Protein AF-A0A1N7BJS1-F1 (afdb_monomer_lite)

Foldseek 3Di:
DAPDDPVAWDKDKDACCCVPQVAAIEMEWQDDPVLRVVLSVVVSVCSVVPNGDDAQDWADPRDDPETWGKHWADPVCCVVPPVVNCVVVVDDDGTYIYTWAADPVHHTLQRPPGDVSSVRGDQPRNDDPVCSVVSVPDD

Secondary structure (DSSP, 8-state):
-B--BTTB--EEE-SSHHHHHS--EEEEESS-HHHHHHHHHHHHHHHHTT----TT-EESSSSSSS-EEEEEPPGGGHHHH-HHHHHHHSS----EEEEE---TTS--TTSTTS-HHHHHTS--TTS-TTTHHHHT---

Organism: NCBI:txid58117

InterPro domains:
  IPR025358 Protein of unknown function DUF4262 [PF14081] (4-114)

pLDDT: mean 91.36, std 12.35, range [33.81, 98.69]

Radius of gyration: 14.57 Å; chains: 1; bounding box: 37×27×45 Å

Structure (mmCIF, N/CA/C/O backbone):
data_AF-A0A1N7BJS1-F1
#
_entry.id   AF-A0A1N7BJS1-F1
#
loop_
_atom_site.group_PDB
_atom_site.id
_atom_site.type_symbol
_atom_site.label_atom_id
_atom_site.label_alt_id
_atom_site.label_comp_id
_atom_site.label_asym_id
_atom_site.label_entity_id
_atom_site.label_seq_id
_atom_site.pdbx_PDB_ins_code
_atom_site.Cartn_x
_atom_site.Cartn_y
_atom_site.Cartn_z
_atom_site.occupancy
_atom_site.B_iso_or_equiv
_atom_site.auth_seq_id
_atom_site.auth_comp_id
_atom_site.auth_asym_id
_atom_site.auth_atom_id
_atom_site.pdbx_PDB_model_num
ATOM 1 N N . MET A 1 1 ? -4.789 -12.360 3.624 1.00 94.00 1 MET A N 1
ATOM 2 C CA . MET A 1 1 ? -3.924 -12.612 2.455 1.00 94.00 1 MET A CA 1
ATOM 3 C C . MET A 1 1 ? -4.756 -13.335 1.418 1.00 94.00 1 MET A C 1
ATOM 5 O O . MET A 1 1 ? -5.514 -14.220 1.802 1.00 94.00 1 MET A O 1
ATOM 9 N N . ILE A 1 2 ? -4.647 -12.925 0.163 1.00 95.12 2 ILE A N 1
ATOM 10 C CA . ILE A 1 2 ? -5.282 -13.519 -1.007 1.00 95.12 2 ILE A CA 1
ATOM 11 C C . ILE A 1 2 ? -4.150 -13.701 -2.035 1.00 95.12 2 ILE A C 1
ATOM 13 O O . ILE A 1 2 ? -3.466 -12.716 -2.319 1.00 95.12 2 ILE A O 1
ATOM 17 N N . PRO A 1 3 ? -3.864 -14.927 -2.507 1.00 92.81 3 PRO A N 1
ATOM 18 C CA . PRO A 1 3 ? -2.832 -15.162 -3.516 1.00 92.81 3 PRO A CA 1
ATOM 19 C C . PRO A 1 3 ? -3.226 -14.573 -4.874 1.00 92.81 3 PRO A C 1
ATOM 21 O O . PRO A 1 3 ? -4.396 -14.284 -5.103 1.00 92.81 3 PRO A O 1
ATOM 24 N N . GLU A 1 4 ? -2.239 -14.402 -5.751 1.00 93.00 4 GLU A N 1
ATOM 25 C CA . GLU A 1 4 ? -2.465 -14.083 -7.165 1.00 93.00 4 GLU A CA 1
ATOM 26 C C . GLU A 1 4 ? -3.231 -15.216 -7.858 1.00 93.00 4 GLU A C 1
ATOM 28 O O . GLU A 1 4 ? -3.020 -16.396 -7.550 1.00 93.00 4 GLU A O 1
ATOM 33 N N . ASP A 1 5 ? -4.109 -14.849 -8.788 1.00 91.12 5 ASP A N 1
ATOM 34 C CA . ASP A 1 5 ? -4.845 -15.768 -9.650 1.00 91.12 5 ASP A CA 1
ATOM 35 C C . ASP A 1 5 ? -5.070 -15.160 -11.048 1.00 91.12 5 ASP A C 1
ATOM 37 O O . ASP A 1 5 ? -4.578 -14.078 -11.365 1.00 91.12 5 ASP A O 1
ATOM 41 N N . ASP A 1 6 ? -5.824 -15.858 -11.901 1.00 87.12 6 ASP A N 1
ATOM 42 C CA . ASP A 1 6 ? -6.109 -15.417 -13.274 1.00 87.12 6 ASP A CA 1
ATOM 43 C C . ASP A 1 6 ? -6.903 -14.091 -13.355 1.00 87.12 6 ASP A C 1
ATOM 45 O O . ASP A 1 6 ? -7.063 -13.538 -14.445 1.00 87.12 6 ASP A O 1
ATOM 49 N N . LEU A 1 7 ? -7.449 -13.592 -12.239 1.00 83.06 7 LEU A N 1
ATOM 50 C CA . LEU A 1 7 ? -8.250 -12.368 -12.177 1.00 83.06 7 LEU A CA 1
ATOM 51 C C . LEU A 1 7 ? -7.429 -11.147 -11.748 1.00 83.06 7 LEU A C 1
ATOM 53 O O . LEU A 1 7 ? -7.877 -10.021 -11.982 1.00 83.06 7 LEU A O 1
ATOM 57 N N . GLY A 1 8 ? -6.253 -11.332 -11.143 1.00 88.12 8 GLY A N 1
ATOM 58 C CA . GLY A 1 8 ? -5.396 -10.213 -10.768 1.00 88.12 8 GLY A CA 1
ATOM 59 C C . GLY A 1 8 ? -4.297 -10.527 -9.751 1.00 88.12 8 GLY A C 1
ATOM 60 O O . GLY A 1 8 ? -4.142 -11.664 -9.298 1.00 88.12 8 GLY A O 1
ATOM 61 N N . PRO A 1 9 ? -3.526 -9.491 -9.364 1.00 93.81 9 PRO A N 1
ATOM 62 C CA . PRO A 1 9 ? -2.399 -9.638 -8.457 1.00 93.81 9 PRO A CA 1
ATOM 63 C C . PRO A 1 9 ? -2.845 -10.092 -7.067 1.00 93.81 9 PRO A C 1
ATOM 65 O O . PRO A 1 9 ? -3.900 -9.703 -6.557 1.00 93.81 9 PRO A O 1
ATOM 68 N N . GLY A 1 10 ? -1.974 -10.850 -6.402 1.00 96.31 10 GLY A N 1
ATOM 69 C CA . GLY A 1 10 ? -2.153 -11.183 -4.995 1.00 96.31 10 GLY A CA 1
ATOM 70 C C . GLY A 1 10 ? -2.187 -9.926 -4.125 1.00 96.31 10 GLY A C 1
ATOM 71 O O . GLY A 1 10 ? -1.545 -8.916 -4.428 1.00 96.31 10 GLY A O 1
ATOM 72 N N . PHE A 1 11 ? -2.923 -9.988 -3.015 1.00 97.81 11 PHE A N 1
ATOM 73 C CA . PHE A 1 11 ? -3.069 -8.859 -2.100 1.00 97.81 11 PHE A CA 1
ATOM 74 C C . PHE A 1 11 ? -3.244 -9.273 -0.640 1.00 97.81 11 PHE A C 1
ATOM 76 O O . PHE A 1 11 ? -3.638 -10.389 -0.286 1.00 97.81 11 PHE A O 1
ATOM 83 N N . ALA A 1 12 ? -2.950 -8.347 0.262 1.00 98.12 12 ALA A N 1
ATOM 84 C CA . ALA A 1 12 ? -3.164 -8.513 1.689 1.00 98.12 12 ALA A CA 1
ATOM 85 C C . ALA A 1 12 ? -3.725 -7.226 2.288 1.00 98.12 12 ALA A C 1
ATOM 87 O O . ALA A 1 12 ? -3.453 -6.133 1.802 1.00 98.12 12 ALA A O 1
ATOM 88 N N . TYR A 1 13 ? -4.514 -7.354 3.352 1.00 98.25 13 TYR A N 1
ATOM 89 C CA . TYR A 1 13 ? -4.990 -6.210 4.116 1.00 98.25 13 TYR A CA 1
ATOM 90 C C . TYR A 1 13 ? -5.153 -6.558 5.591 1.00 98.25 13 TYR A C 1
ATOM 92 O O . TYR A 1 13 ? -5.298 -7.731 5.953 1.00 98.25 13 TYR A O 1
ATOM 100 N N . THR A 1 14 ? -5.119 -5.534 6.436 1.00 98.06 14 THR A N 1
ATOM 101 C CA . THR A 1 14 ? -5.327 -5.654 7.878 1.00 98.06 14 THR A CA 1
ATOM 102 C C . THR A 1 14 ? -6.815 -5.657 8.224 1.00 98.06 14 THR A C 1
ATOM 104 O O . THR A 1 14 ? -7.645 -5.092 7.512 1.00 98.06 14 THR A O 1
ATOM 107 N N . VAL A 1 15 ? -7.167 -6.296 9.341 1.00 96.62 15 VAL A N 1
ATOM 108 C CA . VAL A 1 15 ? -8.494 -6.178 9.954 1.00 96.62 15 VAL A CA 1
ATOM 109 C C . VAL A 1 15 ? -8.313 -6.036 11.459 1.00 96.62 15 VAL A C 1
ATOM 111 O O . VAL A 1 15 ? -7.722 -6.903 12.097 1.00 96.62 15 VAL A O 1
ATOM 114 N N . GLY A 1 16 ? -8.845 -4.958 12.030 1.00 95.81 16 GLY A N 1
ATOM 115 C CA . GLY A 1 16 ? -8.864 -4.701 13.471 1.00 95.81 16 GLY A CA 1
ATOM 116 C C . GLY A 1 16 ? -8.180 -3.398 13.887 1.00 95.81 16 GLY A C 1
ATOM 117 O O . GLY A 1 16 ? -8.401 -2.952 15.016 1.00 95.81 16 GLY A O 1
ATOM 118 N N . LEU A 1 17 ? -7.408 -2.746 13.008 1.00 96.94 17 LEU A N 1
ATOM 119 C CA . LEU A 1 17 ? -6.740 -1.478 13.332 1.00 96.94 17 LEU A CA 1
ATOM 120 C C . LEU A 1 17 ? -7.757 -0.383 13.656 1.00 96.94 17 LEU A C 1
ATOM 122 O O . LEU A 1 17 ? -7.605 0.347 14.643 1.00 96.94 17 LEU A O 1
ATOM 126 N N . TRP A 1 18 ? -8.848 -0.327 12.889 1.00 95.25 18 TRP A N 1
ATOM 127 C CA . TRP A 1 18 ? -9.908 0.647 13.126 1.00 95.25 18 TRP A CA 1
ATOM 128 C C . TRP A 1 18 ? -10.658 0.387 14.434 1.00 95.25 18 TRP A C 1
ATOM 130 O O . TRP A 1 18 ? -10.987 1.331 15.159 1.00 95.25 18 TRP A O 1
ATOM 140 N N . HIS A 1 19 ? -10.907 -0.882 14.771 1.00 94.12 19 HIS A N 1
ATOM 141 C CA . HIS A 1 19 ? -11.526 -1.238 16.047 1.00 94.12 19 HIS A CA 1
ATOM 142 C C . HIS A 1 19 ? -10.642 -0.817 17.228 1.00 94.12 19 HIS A C 1
ATOM 144 O O . HIS A 1 19 ? -11.139 -0.206 18.179 1.00 94.12 19 HIS A O 1
ATOM 150 N N . THR A 1 20 ? -9.369 -1.203 17.197 1.00 95.62 20 THR A N 1
ATOM 151 C CA . THR A 1 20 ? -8.503 -1.192 18.381 1.00 95.62 20 THR A CA 1
ATOM 152 C C . THR A 1 20 ? -7.828 0.157 18.589 1.00 95.62 20 THR A C 1
ATOM 154 O O . THR A 1 20 ? -7.778 0.647 19.713 1.00 95.62 20 THR A O 1
ATOM 157 N N . TYR A 1 21 ? -7.358 0.785 17.510 1.00 96.44 21 TYR A N 1
ATOM 158 C CA . TYR A 1 21 ? -6.516 1.984 17.572 1.00 96.44 21 TYR A CA 1
ATOM 159 C C . TYR A 1 21 ? -7.146 3.207 16.904 1.00 96.44 21 TYR A C 1
ATOM 161 O O . TYR A 1 21 ? -6.541 4.274 16.904 1.00 96.44 21 TYR A O 1
ATOM 169 N N . ARG A 1 22 ? -8.349 3.069 16.323 1.00 95.12 22 ARG A N 1
ATOM 170 C CA . ARG A 1 22 ? -8.990 4.111 15.494 1.00 95.12 22 ARG A CA 1
ATOM 171 C C . ARG A 1 22 ? -8.095 4.594 14.352 1.00 95.12 22 ARG A C 1
ATOM 173 O O . ARG A 1 22 ? -8.168 5.745 13.936 1.00 95.12 22 ARG A O 1
ATOM 180 N N . SER A 1 23 ? -7.287 3.680 13.829 1.00 97.56 23 SER A N 1
ATOM 181 C CA . SER A 1 23 ? -6.407 3.900 12.688 1.00 97.56 23 SER A CA 1
ATOM 182 C C . SER A 1 23 ? -6.995 3.242 11.432 1.00 97.56 23 SER A C 1
ATOM 184 O O . SER A 1 23 ? -7.731 2.261 11.575 1.00 97.56 23 SER A O 1
ATOM 186 N N . PRO A 1 24 ? -6.734 3.763 10.220 1.00 97.94 24 PRO A N 1
ATOM 187 C CA . PRO A 1 24 ? -7.125 3.093 8.984 1.00 97.94 24 PRO A CA 1
ATOM 188 C C . PRO A 1 24 ? -6.629 1.650 8.898 1.00 97.94 24 PRO A C 1
ATOM 190 O O . PRO A 1 24 ? -5.536 1.331 9.365 1.00 97.94 24 PRO A O 1
ATOM 193 N N . GLU A 1 25 ? -7.419 0.785 8.263 1.00 98.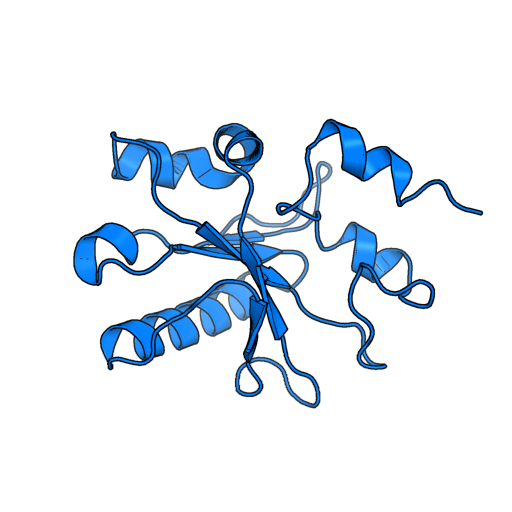25 25 GLU A N 1
ATOM 194 C CA . GLU A 1 25 ? -6.876 -0.477 7.764 1.00 98.25 25 GLU A CA 1
ATOM 195 C C . GLU A 1 25 ? -5.909 -0.202 6.612 1.00 98.25 25 GLU A C 1
ATOM 197 O O . GLU A 1 25 ? -5.985 0.829 5.944 1.00 98.25 25 GLU A O 1
ATOM 202 N N . LEU A 1 26 ? -5.00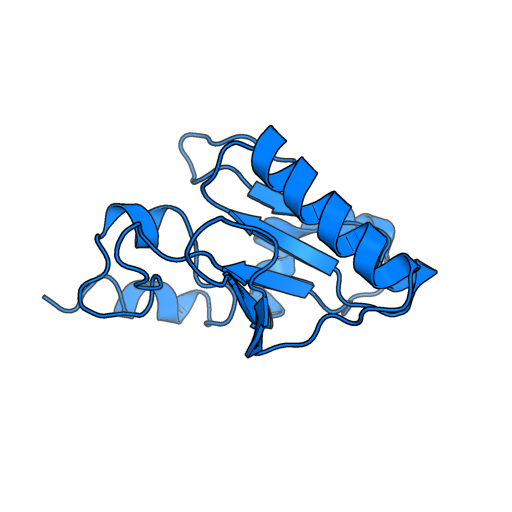5 -1.139 6.370 1.00 98.50 26 LEU A N 1
ATOM 203 C CA . LEU A 1 26 ? -3.959 -1.032 5.366 1.00 98.50 26 LEU A CA 1
ATOM 204 C C . LEU A 1 26 ? -4.106 -2.173 4.369 1.00 98.50 26 LEU A C 1
ATOM 206 O O . LEU A 1 26 ? -4.314 -3.310 4.786 1.00 98.50 26 LEU A O 1
ATOM 210 N N . ALA A 1 27 ? -3.989 -1.878 3.077 1.00 98.50 27 ALA A N 1
ATOM 211 C CA . ALA A 1 27 ? -4.042 -2.850 1.989 1.00 98.50 27 ALA A CA 1
ATOM 212 C C . ALA A 1 27 ? -2.805 -2.727 1.093 1.00 98.50 27 ALA A C 1
ATOM 214 O O . ALA A 1 27 ? -2.314 -1.625 0.879 1.00 98.50 27 ALA A O 1
ATOM 215 N N . MET A 1 28 ? -2.302 -3.841 0.570 1.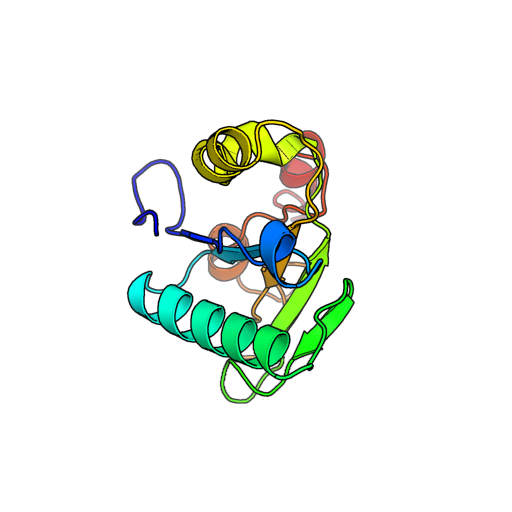00 98.31 28 MET A N 1
ATOM 216 C CA . MET A 1 28 ? -1.122 -3.886 -0.294 1.00 98.31 28 MET A CA 1
ATOM 217 C C . MET A 1 28 ? -1.307 -4.948 -1.382 1.00 98.31 28 MET A C 1
ATOM 219 O O . MET A 1 28 ? -1.912 -5.990 -1.114 1.00 98.31 28 MET A O 1
ATOM 223 N N . PHE A 1 29 ? -0.789 -4.676 -2.582 1.00 98.12 29 PHE A N 1
ATOM 224 C CA . PHE A 1 29 ? -0.975 -5.484 -3.793 1.00 98.12 29 PHE A CA 1
ATOM 225 C C . PHE A 1 29 ? 0.360 -5.790 -4.480 1.00 98.12 29 PHE A C 1
ATOM 227 O O . PHE A 1 29 ? 1.318 -5.021 -4.363 1.00 98.12 29 PHE A O 1
ATOM 234 N N . GLY A 1 30 ? 0.404 -6.889 -5.234 1.00 96.00 30 GLY A N 1
ATOM 235 C CA . GLY A 1 30 ? 1.393 -7.086 -6.297 1.00 96.00 30 GLY A CA 1
ATOM 236 C C . GLY A 1 30 ? 2.778 -7.569 -5.870 1.00 96.00 30 GLY A C 1
ATOM 237 O O . GLY A 1 30 ? 3.657 -7.702 -6.716 1.00 96.00 30 GLY A O 1
ATOM 238 N N . LEU A 1 31 ? 2.993 -7.837 -4.581 1.00 94.94 31 LEU A N 1
ATOM 239 C CA . LEU A 1 31 ? 4.197 -8.508 -4.083 1.00 94.94 31 LEU A CA 1
ATOM 240 C C . LEU A 1 31 ? 3.854 -9.919 -3.594 1.00 94.94 31 LEU A C 1
ATOM 242 O O . LEU A 1 31 ? 2.688 -10.304 -3.515 1.00 94.94 31 LEU A O 1
ATOM 246 N N . ASP A 1 32 ? 4.876 -10.683 -3.211 1.00 95.19 32 ASP A N 1
ATOM 247 C CA . ASP A 1 32 ? 4.671 -11.946 -2.504 1.00 95.19 32 ASP A CA 1
ATOM 248 C C . ASP A 1 32 ? 3.774 -11.741 -1.266 1.00 95.19 32 ASP A C 1
ATOM 250 O O . ASP A 1 32 ? 3.978 -10.826 -0.462 1.00 95.19 32 ASP A O 1
ATOM 254 N N . VAL A 1 33 ? 2.764 -12.599 -1.102 1.00 96.06 33 VAL A N 1
ATOM 255 C CA . VAL A 1 33 ? 1.738 -12.432 -0.060 1.00 96.06 33 VAL A CA 1
ATOM 256 C C . VAL A 1 33 ? 2.286 -12.544 1.358 1.00 96.06 33 VAL A C 1
ATOM 258 O O . VAL A 1 33 ? 1.765 -11.878 2.257 1.00 96.06 33 VAL A O 1
ATOM 261 N N . HIS A 1 34 ? 3.334 -13.343 1.574 1.00 96.44 34 HIS A N 1
ATOM 262 C CA . HIS A 1 34 ? 3.978 -13.445 2.879 1.00 96.44 34 HIS A CA 1
ATOM 263 C C . HIS A 1 34 ? 4.806 -12.199 3.171 1.00 96.44 34 HIS A C 1
ATOM 265 O O . HIS A 1 34 ? 4.756 -11.689 4.293 1.00 96.44 34 HIS A O 1
ATOM 271 N N . PHE A 1 35 ? 5.485 -11.660 2.159 1.00 95.81 35 PHE A N 1
ATOM 272 C CA . PHE A 1 35 ? 6.204 -10.399 2.281 1.00 95.81 35 PHE A CA 1
ATOM 273 C C . PHE A 1 35 ? 5.262 -9.220 2.565 1.00 95.81 35 PHE A C 1
ATOM 275 O O . PHE A 1 35 ? 5.486 -8.471 3.515 1.00 95.81 35 PHE A O 1
ATOM 282 N N . MET A 1 36 ? 4.149 -9.090 1.833 1.00 97.44 36 MET A N 1
ATOM 283 C CA . MET A 1 36 ? 3.137 -8.060 2.122 1.00 97.44 36 MET A CA 1
ATOM 284 C C . MET A 1 36 ? 2.576 -8.194 3.537 1.00 97.44 36 MET A C 1
ATOM 286 O O . MET A 1 36 ? 2.412 -7.201 4.241 1.00 97.44 36 MET A O 1
ATOM 290 N N . HIS A 1 37 ? 2.297 -9.420 3.979 1.00 97.19 37 HIS A N 1
ATOM 291 C CA . HIS A 1 37 ? 1.817 -9.673 5.332 1.00 97.19 37 HIS A CA 1
ATOM 292 C C . HIS A 1 37 ? 2.825 -9.232 6.403 1.00 97.19 37 HIS A C 1
ATOM 294 O O . HIS A 1 37 ? 2.427 -8.624 7.396 1.00 97.19 37 HIS A O 1
ATOM 300 N N . GLU A 1 38 ? 4.122 -9.476 6.200 1.00 96.75 38 GLU A N 1
ATOM 301 C CA . GLU A 1 38 ? 5.172 -8.974 7.090 1.00 96.75 38 GLU A CA 1
ATOM 302 C C . GLU A 1 38 ? 5.179 -7.438 7.150 1.00 96.75 38 GLU A C 1
ATOM 304 O O . GLU A 1 38 ? 5.165 -6.863 8.241 1.00 96.75 38 GLU A O 1
ATOM 309 N N . LEU A 1 39 ? 5.141 -6.762 5.997 1.00 96.94 39 LEU A N 1
ATOM 310 C CA . LEU A 1 39 ? 5.140 -5.297 5.929 1.00 96.94 39 LEU A CA 1
ATOM 311 C C . LEU A 1 39 ? 3.905 -4.682 6.602 1.00 96.94 39 LEU A C 1
ATOM 313 O O . LEU A 1 39 ? 4.028 -3.719 7.363 1.00 96.94 39 LEU A O 1
ATOM 317 N N . LEU A 1 40 ? 2.724 -5.259 6.373 1.00 97.88 40 LEU A N 1
ATOM 318 C CA . LEU A 1 40 ? 1.481 -4.814 7.001 1.00 97.88 40 LEU A CA 1
ATOM 319 C C . LEU A 1 40 ? 1.499 -5.018 8.520 1.00 97.88 40 LEU A C 1
ATOM 321 O O . LEU A 1 40 ? 1.054 -4.132 9.249 1.00 97.88 40 LEU A O 1
ATOM 325 N N . ASN A 1 41 ? 2.065 -6.123 9.015 1.00 97.12 41 ASN A N 1
ATOM 326 C CA . ASN A 1 41 ? 2.237 -6.332 10.455 1.00 97.12 41 ASN A CA 1
ATOM 327 C C . ASN A 1 41 ? 3.186 -5.297 11.063 1.00 97.12 41 ASN A C 1
ATOM 329 O O . ASN A 1 41 ? 2.859 -4.705 12.086 1.00 97.12 41 ASN A O 1
ATOM 333 N N . ARG A 1 42 ? 4.306 -4.987 10.398 1.00 96.62 42 ARG A N 1
ATOM 334 C CA . ARG A 1 42 ? 5.225 -3.929 10.854 1.00 96.62 42 ARG A CA 1
ATOM 335 C C . ARG A 1 42 ? 4.544 -2.560 10.930 1.00 96.62 42 ARG A C 1
ATOM 337 O O . ARG A 1 42 ? 4.810 -1.794 11.858 1.00 96.62 42 ARG A O 1
ATOM 344 N N . LEU A 1 43 ? 3.659 -2.240 9.981 1.00 96.81 43 LEU A N 1
ATOM 345 C CA . LEU A 1 43 ? 2.846 -1.022 10.048 1.00 96.81 43 LEU A CA 1
ATOM 346 C C . LEU A 1 43 ? 1.847 -1.066 11.205 1.00 96.81 43 LEU A C 1
ATOM 348 O O . LEU A 1 43 ? 1.746 -0.087 11.946 1.00 96.81 43 LEU A O 1
ATOM 352 N N . GLY A 1 44 ? 1.158 -2.194 11.386 1.00 97.06 44 GLY A N 1
ATOM 353 C CA . GLY A 1 44 ? 0.225 -2.419 12.489 1.00 97.06 44 GLY A CA 1
ATOM 354 C C . GLY A 1 44 ? 0.881 -2.279 13.866 1.00 97.06 44 GLY A C 1
ATOM 355 O O . GLY A 1 44 ? 0.345 -1.586 14.729 1.00 97.06 44 GLY A O 1
ATOM 356 N N . ASP A 1 45 ? 2.078 -2.837 14.052 1.00 96.75 45 ASP A N 1
ATOM 357 C CA . ASP A 1 45 ? 2.879 -2.683 15.274 1.00 96.75 45 ASP A CA 1
ATOM 358 C C . ASP A 1 45 ? 3.288 -1.220 15.500 1.00 96.75 45 ASP A C 1
ATOM 360 O O . ASP A 1 45 ? 3.284 -0.710 16.626 1.00 96.75 45 ASP A O 1
ATOM 364 N N . GLY A 1 46 ? 3.605 -0.502 14.418 1.00 96.50 46 GLY A N 1
ATOM 365 C CA . GLY A 1 46 ? 3.827 0.941 14.451 1.00 96.50 46 GLY A CA 1
ATOM 366 C C . GLY A 1 46 ? 2.610 1.691 14.990 1.00 96.50 46 GLY A C 1
ATOM 367 O O . GLY A 1 46 ? 2.737 2.466 15.937 1.00 96.50 46 GLY A O 1
ATOM 368 N N . VAL A 1 47 ? 1.425 1.412 14.448 1.00 97.19 47 VAL A N 1
ATOM 369 C CA . VAL A 1 47 ? 0.159 1.995 14.916 1.00 97.19 47 VAL A CA 1
ATOM 370 C C . VAL A 1 47 ? -0.077 1.679 16.394 1.00 97.19 47 VAL A C 1
ATOM 372 O O . VAL A 1 47 ? -0.361 2.586 17.177 1.00 97.19 47 VAL A O 1
ATOM 375 N N . ALA A 1 48 ? 0.119 0.424 16.804 1.00 96.19 48 ALA A N 1
ATOM 376 C CA . ALA A 1 48 ? -0.053 -0.015 18.188 1.00 96.19 48 ALA A CA 1
ATOM 377 C C . ALA A 1 48 ? 0.895 0.687 19.177 1.00 96.19 48 ALA A C 1
ATOM 379 O O . ALA A 1 48 ? 0.563 0.842 20.353 1.00 96.19 48 ALA A O 1
ATOM 380 N N . THR A 1 49 ? 2.058 1.137 18.703 1.00 96.62 49 THR A N 1
ATOM 381 C CA . THR A 1 49 ? 3.063 1.868 19.490 1.00 96.62 49 THR A CA 1
ATOM 382 C C . THR A 1 49 ? 2.968 3.391 19.343 1.00 96.62 49 THR A C 1
ATOM 384 O O . THR A 1 49 ? 3.840 4.111 19.826 1.00 96.62 49 THR A O 1
ATOM 387 N N . GLY A 1 50 ? 1.897 3.900 18.722 1.00 95.00 50 GLY A N 1
ATOM 388 C CA . GLY A 1 50 ? 1.622 5.335 18.619 1.00 95.00 50 GLY A CA 1
ATOM 389 C C . GLY A 1 50 ? 2.233 6.022 17.396 1.00 95.00 50 GLY A C 1
ATOM 390 O O . GLY A 1 50 ? 2.394 7.240 17.410 1.00 95.00 50 GLY A O 1
ATOM 391 N N . LYS A 1 51 ? 2.574 5.274 16.339 1.00 95.19 51 LYS A N 1
ATOM 392 C CA . LYS A 1 51 ? 2.978 5.825 15.036 1.00 95.19 51 LYS A CA 1
ATOM 393 C C . LYS A 1 51 ? 1.776 5.814 14.081 1.00 95.19 51 LYS A C 1
ATOM 395 O O . LYS A 1 51 ? 1.494 4.765 1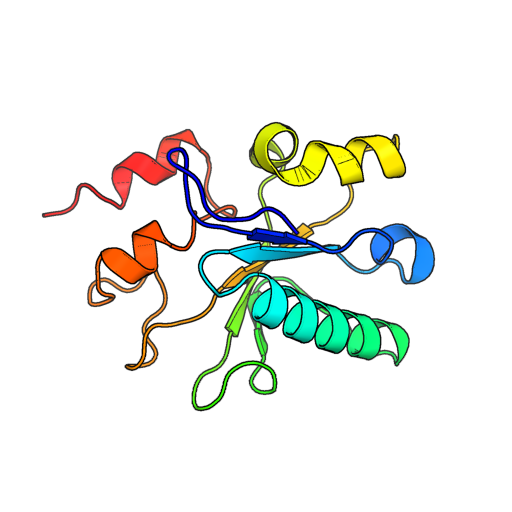3.500 1.00 95.19 51 LYS A O 1
ATOM 400 N N . PRO A 1 52 ? 1.048 6.935 13.929 1.00 93.62 52 PRO A N 1
ATOM 401 C CA . PRO A 1 52 ? -0.132 6.977 13.074 1.00 93.62 52 PRO A CA 1
ATOM 402 C C . PRO A 1 52 ? 0.222 6.775 11.596 1.00 93.62 52 PRO A C 1
ATOM 404 O O . PRO A 1 52 ? 1.358 7.001 11.165 1.00 93.62 52 PRO A O 1
ATOM 407 N N . VAL A 1 53 ? -0.788 6.357 10.836 1.00 96.75 53 VAL A N 1
ATOM 408 C CA . VAL A 1 53 ? -0.767 6.261 9.375 1.00 96.75 53 VAL A CA 1
ATOM 409 C C . VAL A 1 53 ? -1.839 7.173 8.795 1.00 96.75 53 VAL A C 1
ATOM 411 O O . VAL A 1 53 ? -2.974 7.180 9.278 1.00 96.75 53 VAL A O 1
ATOM 414 N N . GLU A 1 54 ? -1.473 7.952 7.781 1.00 96.94 54 GLU A N 1
ATOM 415 C CA . GLU A 1 54 ? -2.332 8.981 7.186 1.00 96.94 54 GLU A CA 1
ATOM 416 C C . GLU A 1 54 ? -2.245 8.953 5.657 1.00 96.94 54 GLU A C 1
ATOM 418 O O . GLU A 1 54 ? -1.260 8.489 5.085 1.00 96.94 54 GLU A O 1
ATOM 423 N N . ALA A 1 55 ? -3.290 9.435 4.982 1.00 97.50 55 ALA A N 1
ATOM 424 C CA . ALA A 1 55 ? -3.283 9.546 3.527 1.00 97.50 55 ALA A CA 1
ATOM 425 C C . ALA A 1 55 ? -2.194 10.522 3.053 1.00 97.50 55 ALA A C 1
ATOM 427 O O . ALA A 1 55 ? -1.908 11.522 3.707 1.00 97.50 55 ALA A O 1
ATOM 428 N N . GLU A 1 56 ? -1.613 10.220 1.896 1.00 97.69 56 GLU A N 1
ATOM 429 C CA . GLU A 1 56 ? -0.477 10.909 1.273 1.00 97.69 56 GLU A CA 1
ATOM 430 C C . GLU A 1 56 ? 0.834 10.848 2.079 1.00 97.69 56 GLU A C 1
ATOM 432 O O . GLU A 1 56 ? 1.825 11.470 1.701 1.00 97.69 56 GLU A O 1
ATOM 437 N N . GLN A 1 57 ? 0.882 10.074 3.170 1.00 97.00 57 GLN A N 1
ATOM 438 C CA . GLN A 1 57 ? 2.108 9.870 3.932 1.00 97.00 57 GLN A CA 1
ATOM 439 C C . GLN A 1 57 ? 3.113 9.014 3.150 1.00 97.00 57 GLN A C 1
ATOM 441 O O . GLN A 1 57 ? 2.780 7.929 2.670 1.00 97.00 57 GLN A O 1
ATOM 446 N N . GLU A 1 58 ? 4.370 9.454 3.123 1.00 96.25 58 GLU A N 1
ATOM 447 C CA . GLU A 1 58 ? 5.507 8.646 2.679 1.00 96.25 58 GLU A CA 1
ATOM 448 C C . GLU A 1 58 ? 6.119 7.848 3.840 1.00 96.25 58 GLU A C 1
ATOM 450 O O . GLU A 1 58 ? 6.316 8.364 4.947 1.00 96.25 58 GLU A O 1
ATOM 455 N N . ARG A 1 59 ? 6.464 6.581 3.592 1.00 94.19 59 ARG A N 1
ATOM 456 C CA . ARG A 1 59 ? 7.090 5.680 4.572 1.00 94.19 59 ARG A CA 1
ATOM 457 C C . ARG A 1 59 ? 8.359 5.057 4.005 1.00 94.19 59 ARG A C 1
ATOM 459 O O . ARG A 1 59 ? 8.314 4.292 3.050 1.00 94.19 59 ARG A O 1
ATOM 466 N N . TYR A 1 60 ? 9.486 5.359 4.642 1.00 92.00 60 TYR A N 1
ATOM 467 C CA . TYR A 1 60 ? 10.831 4.946 4.220 1.00 92.00 60 TYR A CA 1
ATOM 468 C C . TYR A 1 60 ? 11.337 3.685 4.938 1.00 92.00 60 TYR A C 1
ATOM 470 O O . TYR A 1 60 ? 12.448 3.223 4.694 1.00 92.00 60 TYR A O 1
ATOM 478 N N . ASP A 1 61 ? 10.552 3.146 5.870 1.00 88.06 61 ASP A N 1
ATOM 479 C CA . ASP A 1 61 ? 10.952 2.069 6.774 1.00 88.06 61 ASP A CA 1
ATOM 480 C C . ASP A 1 61 ? 10.499 0.673 6.321 1.00 88.06 61 ASP A C 1
ATOM 482 O O . ASP A 1 61 ? 10.771 -0.305 7.017 1.00 88.06 61 ASP A O 1
ATOM 486 N N . LEU A 1 62 ? 9.824 0.555 5.175 1.00 86.94 62 LEU A N 1
ATOM 487 C CA . LEU A 1 62 ? 9.167 -0.684 4.745 1.00 86.94 62 LEU A CA 1
ATOM 488 C C . LEU A 1 62 ? 9.928 -1.422 3.652 1.00 86.94 62 LEU A C 1
ATOM 490 O O . LEU A 1 62 ? 10.351 -2.557 3.859 1.00 86.94 62 LEU A O 1
ATOM 494 N N . ILE A 1 63 ? 10.107 -0.767 2.508 1.00 83.44 63 ILE A N 1
ATOM 495 C CA . ILE A 1 63 ? 10.814 -1.305 1.351 1.00 83.44 63 ILE A CA 1
ATOM 496 C C . ILE A 1 63 ? 12.162 -0.593 1.272 1.00 83.44 63 ILE A C 1
ATOM 498 O O . ILE A 1 63 ? 12.270 0.599 1.550 1.00 83.44 63 ILE A O 1
ATOM 502 N N . ALA A 1 64 ? 13.223 -1.337 0.968 1.00 79.25 64 ALA A N 1
ATOM 503 C CA . ALA A 1 64 ? 14.555 -0.755 0.877 1.00 79.25 64 ALA A CA 1
ATOM 504 C C . ALA A 1 64 ? 14.622 0.331 -0.211 1.00 79.25 64 ALA A C 1
ATOM 506 O O . ALA A 1 64 ? 13.885 0.282 -1.190 1.00 79.25 64 ALA A O 1
ATOM 507 N N . ARG A 1 65 ? 15.581 1.255 -0.072 1.00 83.12 65 ARG A N 1
ATOM 508 C CA . ARG A 1 65 ? 15.976 2.303 -1.041 1.00 83.12 65 ARG A CA 1
ATOM 509 C C . ARG A 1 65 ? 14.911 3.335 -1.440 1.00 83.12 65 ARG A C 1
ATOM 511 O O . ARG A 1 65 ? 15.322 4.449 -1.744 1.00 83.12 65 ARG A O 1
ATOM 518 N N . HIS A 1 66 ? 13.618 3.025 -1.375 1.00 91.38 66 HIS A N 1
ATOM 519 C CA . HIS A 1 66 ? 12.534 3.896 -1.832 1.00 91.38 66 HIS A CA 1
ATOM 520 C C . HIS A 1 66 ? 11.378 3.956 -0.827 1.00 91.38 66 HIS A C 1
ATOM 522 O O . HIS A 1 66 ? 11.096 2.953 -0.166 1.00 91.38 66 HIS A O 1
ATOM 528 N N . PRO A 1 67 ? 10.694 5.108 -0.696 1.00 94.31 67 PRO A N 1
ATOM 529 C CA . PRO A 1 67 ? 9.499 5.193 0.128 1.00 94.31 67 PRO A CA 1
ATOM 530 C C . PRO A 1 67 ? 8.333 4.432 -0.506 1.00 94.31 67 PRO A C 1
ATOM 532 O O . PRO A 1 67 ? 8.255 4.288 -1.724 1.00 94.31 67 PRO A O 1
ATOM 535 N N . VAL A 1 68 ? 7.379 4.022 0.322 1.00 96.56 68 VAL A N 1
ATOM 536 C CA . VAL A 1 68 ? 6.004 3.751 -0.120 1.00 96.56 68 VAL A CA 1
ATOM 537 C C . VAL A 1 68 ? 5.130 4.967 0.165 1.00 96.56 68 VAL A C 1
ATOM 539 O O . VAL A 1 68 ? 5.446 5.757 1.057 1.00 96.56 68 VAL A O 1
ATOM 542 N N . VAL A 1 69 ? 4.017 5.095 -0.548 1.00 98.00 69 VAL A N 1
ATOM 543 C CA . VAL A 1 69 ? 3.025 6.160 -0.346 1.00 98.00 69 VAL A CA 1
ATOM 544 C C . VAL A 1 69 ? 1.705 5.541 0.085 1.00 98.00 69 VAL A C 1
ATOM 546 O O . VAL A 1 69 ? 1.268 4.540 -0.479 1.00 98.00 69 VAL A O 1
ATOM 549 N N . LEU A 1 70 ? 1.056 6.149 1.074 1.00 98.31 70 LEU A N 1
ATOM 550 C CA . LEU A 1 70 ? -0.267 5.735 1.527 1.00 98.31 70 LEU A CA 1
ATOM 551 C C . LEU A 1 70 ? -1.354 6.498 0.769 1.00 98.31 70 LEU A C 1
ATOM 553 O O . LEU A 1 70 ? -1.406 7.723 0.831 1.00 98.31 70 LEU A O 1
ATOM 557 N N . LYS A 1 71 ? -2.252 5.804 0.074 1.00 98.44 71 LYS A N 1
ATOM 558 C CA . LYS A 1 71 ? -3.337 6.426 -0.702 1.00 98.44 71 LYS A CA 1
ATOM 559 C C . LYS A 1 71 ? -4.696 6.079 -0.111 1.00 98.44 71 LYS A C 1
ATOM 561 O O . LYS A 1 71 ? -4.957 4.931 0.232 1.00 98.44 71 LYS A O 1
ATOM 566 N N . GLN A 1 72 ? -5.581 7.066 0.017 1.00 98.00 72 GLN A N 1
ATOM 567 C CA . GLN A 1 72 ? -6.933 6.833 0.529 1.00 98.00 72 GLN A CA 1
ATOM 568 C C . GLN A 1 72 ? -7.727 5.965 -0.448 1.00 98.00 72 GLN A C 1
ATOM 570 O O . GLN A 1 72 ? -7.966 6.381 -1.579 1.00 98.00 72 GLN A O 1
ATOM 575 N N . VAL A 1 73 ? -8.187 4.796 0.002 1.00 97.62 73 VAL A N 1
ATOM 576 C CA . VAL A 1 73 ? -9.022 3.932 -0.836 1.00 97.62 73 VAL A CA 1
ATOM 577 C C . VAL A 1 73 ? -10.424 4.516 -0.955 1.00 97.62 73 VAL A C 1
ATOM 579 O O . VAL A 1 73 ? -11.052 4.869 0.052 1.00 97.62 73 VAL A O 1
ATOM 582 N N . ASP A 1 74 ? -10.924 4.575 -2.185 1.00 96.12 74 ASP A N 1
ATOM 583 C CA . ASP A 1 74 ? -12.292 4.962 -2.490 1.00 96.12 74 ASP A CA 1
ATOM 584 C C . ASP A 1 74 ? -13.293 3.881 -2.039 1.00 96.12 74 ASP A C 1
ATOM 586 O O . ASP A 1 74 ? -13.106 2.682 -2.262 1.00 96.12 74 ASP A O 1
ATOM 590 N N . LEU A 1 75 ? -14.400 4.308 -1.420 1.00 93.94 75 LEU A N 1
ATOM 591 C CA . LEU A 1 75 ? -15.433 3.418 -0.872 1.00 93.94 75 LEU A CA 1
ATOM 592 C C . LEU A 1 75 ? -16.041 2.461 -1.907 1.00 93.94 75 LEU A C 1
ATOM 594 O O . LEU A 1 75 ? -16.550 1.399 -1.542 1.00 93.94 75 LEU A O 1
ATOM 598 N N . ARG A 1 76 ? -15.992 2.809 -3.195 1.00 93.94 76 ARG A N 1
ATOM 599 C CA . ARG A 1 76 ? -16.542 1.994 -4.287 1.00 93.94 76 ARG A CA 1
ATOM 600 C C . ARG A 1 76 ? -15.777 0.683 -4.485 1.00 93.94 76 ARG A C 1
ATOM 602 O O . ARG A 1 76 ? -16.372 -0.275 -4.967 1.00 93.94 76 ARG A O 1
ATOM 609 N N . TRP A 1 77 ? -14.529 0.599 -4.024 1.00 95.25 77 TRP A N 1
ATOM 610 C CA . TRP A 1 77 ? -13.716 -0.622 -4.062 1.00 95.25 77 TRP A CA 1
ATOM 611 C C . TRP A 1 77 ? -14.004 -1.612 -2.933 1.00 95.25 77 TRP A C 1
ATOM 613 O O . TRP A 1 77 ? -13.552 -2.753 -2.971 1.00 95.25 77 TRP A O 1
ATOM 623 N N . TYR A 1 78 ? -14.768 -1.216 -1.913 1.00 94.62 78 TYR A N 1
ATOM 624 C CA . TYR A 1 78 ? -14.842 -1.994 -0.675 1.00 94.62 78 TYR A CA 1
ATOM 625 C C . TYR A 1 78 ? -15.511 -3.349 -0.851 1.00 94.62 78 TYR A C 1
ATOM 627 O O . TYR A 1 78 ? -15.115 -4.321 -0.212 1.00 94.62 78 TYR A O 1
ATOM 635 N N . ARG A 1 79 ? -16.535 -3.414 -1.705 1.00 92.62 79 ARG A N 1
ATOM 636 C CA . ARG A 1 79 ? -17.225 -4.674 -1.989 1.00 92.62 79 ARG A CA 1
ATOM 637 C C . ARG A 1 79 ? -16.355 -5.646 -2.777 1.00 92.62 79 ARG A C 1
ATOM 639 O O . ARG A 1 79 ? -16.528 -6.842 -2.589 1.00 92.62 79 ARG A O 1
ATOM 646 N N . GLU A 1 80 ? -15.451 -5.120 -3.597 1.00 93.12 80 GLU A N 1
ATOM 647 C CA . GLU A 1 80 ? -14.539 -5.912 -4.417 1.00 93.12 80 GLU A CA 1
ATOM 648 C C . GLU A 1 80 ? -13.436 -6.536 -3.554 1.00 93.12 80 GLU A C 1
ATOM 650 O O . GLU A 1 80 ? -13.259 -7.748 -3.548 1.00 93.12 80 GLU A O 1
ATOM 655 N N . PHE A 1 81 ? -12.751 -5.725 -2.739 1.00 94.44 81 PHE A N 1
ATOM 656 C CA . PHE A 1 81 ? -11.528 -6.171 -2.056 1.00 94.44 81 PHE A CA 1
ATOM 657 C C . PHE A 1 81 ? -11.685 -6.455 -0.555 1.00 94.44 81 PHE A C 1
ATOM 659 O O . PHE A 1 81 ? -10.938 -7.257 0.010 1.00 94.44 81 PHE A O 1
ATOM 666 N N . PHE A 1 82 ? -12.650 -5.831 0.128 1.00 95.19 82 PHE A N 1
ATOM 667 C CA . PHE A 1 82 ? -12.691 -5.786 1.600 1.00 95.19 82 PHE A CA 1
ATOM 668 C C . PHE A 1 82 ? -13.921 -6.473 2.209 1.00 95.19 82 PHE A C 1
ATOM 670 O O . PHE A 1 82 ? -14.383 -6.099 3.292 1.00 95.19 82 PHE A O 1
ATOM 677 N N . GLY A 1 83 ? -14.441 -7.518 1.556 1.00 92.94 83 GLY A N 1
ATOM 678 C CA . GLY A 1 83 ? -15.613 -8.276 2.016 1.00 92.94 83 GLY A CA 1
ATOM 679 C C . GLY A 1 83 ? -15.500 -8.799 3.457 1.00 92.94 83 GLY A C 1
ATOM 680 O O . GLY A 1 83 ? -16.435 -8.639 4.247 1.00 92.94 83 GLY A O 1
ATOM 681 N N . GLN A 1 84 ? -14.339 -9.343 3.849 1.00 93.31 84 GLN A N 1
ATOM 682 C CA . GLN A 1 84 ? -14.136 -9.842 5.220 1.00 93.31 84 GLN A CA 1
ATOM 683 C C . GLN A 1 84 ? -14.113 -8.707 6.246 1.00 93.31 84 GLN A C 1
ATOM 685 O O . GLN A 1 84 ? -14.689 -8.850 7.324 1.00 93.31 84 GLN A O 1
ATOM 690 N N . ALA A 1 85 ? -13.499 -7.568 5.916 1.00 93.81 85 ALA A N 1
ATOM 691 C CA . ALA A 1 85 ? -13.489 -6.402 6.796 1.00 93.81 85 ALA A CA 1
ATOM 692 C C . ALA A 1 85 ? -14.903 -5.816 6.957 1.00 93.81 85 ALA A C 1
ATOM 694 O O . ALA A 1 85 ? -15.319 -5.520 8.076 1.00 93.81 85 ALA A O 1
ATOM 695 N N . ILE A 1 86 ? -15.696 -5.744 5.880 1.00 94.44 86 ILE A N 1
ATOM 696 C CA . ILE A 1 86 ? -17.121 -5.378 5.958 1.00 94.44 86 ILE A CA 1
ATOM 697 C C . ILE A 1 86 ? -17.871 -6.328 6.899 1.00 94.44 86 ILE A C 1
ATOM 699 O O . ILE A 1 86 ? -18.605 -5.866 7.777 1.00 94.44 86 ILE A O 1
ATOM 703 N N . SER A 1 87 ? -17.674 -7.641 6.741 1.00 93.50 87 SER A N 1
ATOM 704 C CA . SER A 1 87 ? -18.308 -8.656 7.589 1.00 93.50 87 SER A CA 1
ATOM 705 C C . SER A 1 87 ? -17.911 -8.506 9.062 1.00 93.50 87 SER A C 1
ATOM 707 O O . SER A 1 87 ? -18.766 -8.593 9.944 1.00 93.50 87 SER A O 1
ATOM 709 N N . PHE A 1 88 ? -16.633 -8.235 9.337 1.00 93.50 88 PHE A N 1
ATOM 710 C CA . PHE A 1 88 ? -16.113 -8.016 10.685 1.00 93.50 88 PHE A CA 1
ATOM 711 C C . PHE A 1 88 ? -16.711 -6.759 11.335 1.00 93.50 88 PHE A C 1
ATOM 713 O O . PHE A 1 88 ? -17.238 -6.816 12.448 1.00 93.50 88 PHE A O 1
ATOM 720 N N . TYR A 1 89 ? -16.683 -5.627 10.628 1.00 92.81 89 TYR A N 1
ATOM 721 C CA . TYR A 1 89 ? -17.095 -4.336 11.178 1.00 92.81 89 TYR A CA 1
ATOM 722 C C . TYR A 1 89 ? -18.609 -4.139 11.244 1.00 92.81 89 TYR A C 1
ATOM 724 O O . TYR A 1 89 ? -19.083 -3.372 12.084 1.00 92.81 89 TYR A O 1
ATOM 732 N N . ARG A 1 90 ? -19.385 -4.787 10.362 1.00 89.00 90 ARG A N 1
ATOM 733 C CA . ARG A 1 90 ? -20.858 -4.676 10.237 1.00 89.00 90 ARG A CA 1
ATOM 734 C C . ARG A 1 90 ? -21.417 -3.251 10.049 1.00 89.00 90 ARG A C 1
ATOM 736 O O . ARG A 1 90 ? -22.628 -3.085 9.933 1.00 89.00 90 ARG A O 1
ATOM 743 N N . ARG A 1 91 ? -20.564 -2.222 10.022 1.00 81.50 91 ARG A N 1
ATOM 744 C CA . ARG A 1 91 ? -20.896 -0.794 9.908 1.00 81.50 91 ARG A CA 1
ATOM 745 C C . ARG A 1 91 ? -19.837 -0.053 9.078 1.00 81.50 91 ARG A C 1
ATOM 747 O O . ARG A 1 91 ? -19.015 0.660 9.648 1.00 81.50 91 ARG A O 1
ATOM 754 N N . PRO A 1 92 ? -19.813 -0.225 7.747 1.00 76.81 92 PRO A N 1
ATOM 755 C CA . PRO A 1 92 ? -19.048 0.672 6.887 1.00 76.81 92 PRO A CA 1
ATOM 756 C C . PRO A 1 92 ? -19.604 2.115 6.966 1.0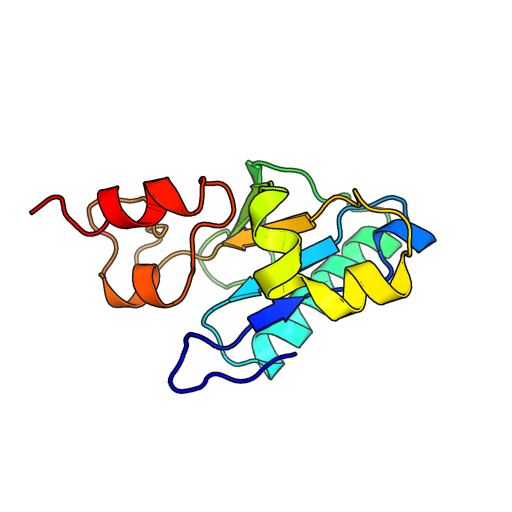0 76.81 92 PRO A C 1
ATOM 758 O O . PRO A 1 92 ? -20.801 2.285 7.220 1.00 76.81 92 PRO A O 1
ATOM 761 N N . PRO A 1 93 ? -18.775 3.149 6.725 1.00 86.00 93 PRO A N 1
ATOM 762 C CA . PRO A 1 93 ? -17.371 3.055 6.327 1.00 86.00 93 PRO A CA 1
ATOM 763 C C . PRO A 1 93 ? -16.408 2.903 7.519 1.00 86.00 93 PRO A C 1
ATOM 765 O O . PRO A 1 93 ? -16.600 3.491 8.581 1.00 86.00 93 PRO A O 1
ATOM 768 N N . PHE A 1 94 ? -15.340 2.137 7.309 1.00 93.94 94 PHE A N 1
ATOM 769 C CA . PHE A 1 94 ? -14.098 2.180 8.088 1.00 93.94 94 PHE A CA 1
ATOM 770 C C . PHE A 1 94 ? -12.993 2.629 7.124 1.00 93.94 94 PHE A C 1
ATOM 772 O O . PHE A 1 94 ? -13.038 2.206 5.976 1.00 93.94 94 PHE A O 1
ATOM 779 N N . PRO A 1 95 ? -12.049 3.497 7.516 1.00 96.38 95 PRO A N 1
ATOM 780 C CA . PRO A 1 95 ? -11.043 3.987 6.582 1.00 96.38 95 PRO A CA 1
ATOM 781 C C . PRO A 1 95 ? -10.060 2.877 6.192 1.00 96.38 95 PRO A C 1
ATOM 783 O O . PRO A 1 95 ? -9.639 2.097 7.044 1.00 96.38 95 PRO A O 1
ATOM 786 N N . VAL A 1 96 ? -9.682 2.841 4.913 1.00 98.19 96 VAL A N 1
ATOM 787 C CA . VAL A 1 96 ? -8.623 1.978 4.372 1.00 98.19 96 VAL A CA 1
ATOM 788 C C . VAL A 1 96 ? -7.631 2.838 3.591 1.00 98.19 96 VAL A C 1
ATOM 790 O O . VAL A 1 96 ? -8.054 3.692 2.805 1.00 98.19 96 VAL A O 1
ATOM 793 N N . LEU A 1 97 ? -6.336 2.613 3.803 1.00 98.69 97 LEU A N 1
ATOM 794 C CA . LEU A 1 97 ? -5.251 3.162 2.993 1.00 98.69 97 LEU A CA 1
ATOM 795 C C . LEU A 1 97 ? -4.589 2.041 2.186 1.00 98.69 97 LEU A C 1
ATOM 797 O O . LEU A 1 97 ? -4.295 0.969 2.711 1.00 98.69 97 LEU A O 1
ATOM 801 N N . GLU A 1 98 ? -4.333 2.302 0.914 1.00 98.62 98 GLU A N 1
ATOM 802 C CA . GLU A 1 98 ? -3.495 1.469 0.063 1.00 98.62 98 GLU A CA 1
ATOM 803 C C . GLU A 1 98 ? -2.025 1.848 0.271 1.00 98.62 98 GLU A C 1
ATOM 805 O O . GLU A 1 98 ? -1.676 3.027 0.245 1.00 98.62 98 GLU A O 1
ATOM 810 N N . VAL A 1 99 ? -1.168 0.853 0.485 1.00 98.44 99 VAL A N 1
ATOM 811 C CA . VAL A 1 99 ? 0.285 0.984 0.593 1.00 98.44 99 VAL A CA 1
ATOM 812 C C . VAL A 1 99 ? 0.880 0.767 -0.798 1.00 98.44 99 VAL A C 1
ATOM 814 O O . VAL A 1 99 ? 1.053 -0.372 -1.229 1.00 98.44 99 VAL A O 1
ATOM 817 N N . VAL A 1 100 ? 1.187 1.858 -1.498 1.00 98.19 100 VAL A N 1
ATOM 818 C CA . VAL A 1 100 ? 1.678 1.823 -2.883 1.00 98.19 100 VAL A CA 1
ATOM 819 C C . VAL A 1 100 ? 3.196 1.882 -2.904 1.00 98.19 100 VAL A C 1
ATOM 821 O O . VAL A 1 100 ? 3.797 2.748 -2.265 1.00 98.19 100 VAL A O 1
ATOM 824 N N . TRP A 1 101 ? 3.823 0.989 -3.662 1.00 97.38 101 TRP A N 1
ATOM 825 C CA . TRP A 1 101 ? 5.274 0.878 -3.769 1.00 97.38 101 TRP A CA 1
ATOM 826 C C . TRP A 1 101 ? 5.778 1.237 -5.179 1.00 97.38 101 TRP A C 1
ATOM 828 O O . TRP A 1 101 ? 5.063 1.021 -6.163 1.00 97.38 101 TRP A O 1
ATOM 838 N N . PRO A 1 102 ? 6.983 1.825 -5.297 1.00 96.12 102 PRO A N 1
ATOM 839 C CA . PRO A 1 102 ? 7.543 2.220 -6.582 1.00 96.12 102 PRO A CA 1
ATOM 840 C C . PRO A 1 102 ? 8.334 1.088 -7.246 1.00 96.12 102 PRO A C 1
ATOM 842 O O . PRO A 1 102 ? 8.735 0.118 -6.603 1.00 96.12 102 PRO A O 1
ATOM 845 N N . ASP A 1 103 ? 8.620 1.255 -8.533 1.00 94.69 103 ASP A N 1
ATOM 846 C CA . ASP A 1 103 ? 9.556 0.403 -9.266 1.00 94.69 103 ASP A CA 1
ATOM 847 C C . ASP A 1 103 ? 11.020 0.556 -8.761 1.00 94.69 103 ASP A C 1
ATOM 849 O O . ASP A 1 103 ? 11.311 1.402 -7.905 1.00 94.69 103 ASP A O 1
ATOM 853 N N . PRO A 1 104 ? 11.984 -0.247 -9.264 1.00 93.19 104 PRO A N 1
ATOM 854 C CA . PRO A 1 104 ? 13.387 -0.164 -8.849 1.00 93.19 104 PRO A CA 1
ATOM 855 C C . PRO A 1 104 ? 14.055 1.201 -9.069 1.00 93.19 104 PRO A C 1
ATOM 857 O O . PRO A 1 104 ? 15.031 1.504 -8.377 1.00 93.19 104 PRO A O 1
ATOM 860 N N . ASP A 1 105 ? 13.528 2.027 -9.976 1.00 94.00 105 ASP A N 1
ATOM 861 C CA . ASP A 1 105 ? 14.002 3.385 -10.253 1.00 94.00 105 ASP A CA 1
ATOM 862 C C . ASP A 1 105 ? 13.301 4.445 -9.378 1.00 94.00 105 ASP A C 1
ATOM 864 O O . ASP A 1 105 ? 13.585 5.638 -9.502 1.00 94.00 105 ASP A O 1
ATOM 868 N N . GLY A 1 106 ? 12.417 4.032 -8.462 1.00 94.12 106 GLY A N 1
ATOM 869 C CA . GLY A 1 106 ? 11.700 4.919 -7.545 1.00 94.12 106 GLY A CA 1
ATOM 870 C C . GLY A 1 106 ? 10.454 5.558 -8.159 1.00 94.12 106 GLY A C 1
ATOM 871 O O . GLY A 1 106 ? 9.946 6.549 -7.633 1.00 94.12 106 GLY A O 1
ATOM 872 N N . ARG A 1 107 ? 9.944 5.019 -9.272 1.00 96.12 107 ARG A N 1
ATOM 873 C CA . ARG A 1 107 ? 8.772 5.555 -9.970 1.00 96.12 107 ARG A CA 1
ATOM 874 C C . ARG A 1 107 ? 7.517 4.811 -9.536 1.00 96.12 107 ARG A C 1
ATOM 876 O O . ARG A 1 107 ? 7.408 3.597 -9.686 1.00 96.12 107 ARG A O 1
ATOM 883 N N . PHE A 1 108 ? 6.549 5.553 -9.016 1.00 96.19 108 PHE A N 1
ATOM 884 C CA . PHE A 1 108 ? 5.241 5.013 -8.645 1.00 96.19 108 PHE A CA 1
ATOM 885 C C . PHE A 1 108 ? 4.377 4.682 -9.871 1.00 96.19 108 PHE A C 1
ATOM 887 O O . PHE A 1 108 ? 4.622 5.242 -10.941 1.00 96.19 108 PHE A O 1
ATOM 894 N N . PRO A 1 109 ? 3.311 3.870 -9.724 1.00 95.56 109 PRO A N 1
ATOM 895 C CA . PRO A 1 109 ? 2.432 3.483 -10.834 1.00 95.56 109 PRO A CA 1
ATOM 896 C C . PRO A 1 109 ? 1.870 4.651 -11.664 1.00 95.56 109 PRO A C 1
ATOM 898 O O . PRO A 1 109 ? 1.687 4.532 -12.875 1.00 95.56 109 PRO A O 1
ATOM 901 N N . TRP A 1 110 ? 1.636 5.807 -11.036 1.00 94.50 110 TRP A N 1
ATOM 902 C CA . TRP A 1 110 ? 1.153 7.021 -11.709 1.00 94.50 110 TRP A CA 1
ATOM 903 C C . TRP A 1 110 ? 2.243 7.822 -12.436 1.00 94.50 110 TRP A C 1
ATOM 905 O O . TRP A 1 110 ? 1.934 8.799 -13.115 1.00 94.50 110 TRP A O 1
ATOM 915 N N . HIS A 1 111 ? 3.518 7.463 -12.286 1.00 95.88 111 HIS A N 1
ATOM 916 C CA . HIS A 1 111 ? 4.607 8.111 -13.006 1.00 95.88 111 HIS A CA 1
ATOM 917 C C . HIS A 1 111 ? 4.593 7.664 -14.480 1.00 95.88 111 HIS A C 1
ATOM 919 O O . HIS A 1 111 ? 4.474 6.462 -14.737 1.00 95.88 111 HIS A O 1
ATOM 925 N N . PRO A 1 112 ? 4.752 8.574 -15.462 1.00 92.88 112 PRO A N 1
ATOM 926 C CA . PRO A 1 112 ? 4.674 8.239 -16.891 1.00 92.88 112 PRO A CA 1
ATOM 927 C C . PRO A 1 112 ? 5.727 7.212 -17.334 1.00 92.88 112 PRO A C 1
ATOM 929 O O . PRO A 1 112 ? 5.435 6.351 -18.159 1.00 92.88 112 PRO A O 1
ATOM 932 N N . ASP A 1 113 ? 6.907 7.228 -16.714 1.00 95.62 113 ASP A N 1
ATOM 933 C CA . ASP A 1 113 ? 7.999 6.298 -17.038 1.00 95.62 113 ASP A CA 1
ATOM 934 C C . ASP A 1 113 ? 8.049 5.033 -16.155 1.00 95.62 113 ASP A C 1
ATOM 936 O O . ASP A 1 113 ? 9.058 4.326 -16.159 1.00 95.62 113 ASP A O 1
ATOM 940 N N . CYS A 1 114 ? 7.021 4.767 -15.341 1.00 95.19 114 CYS A N 1
ATOM 941 C CA . CYS A 1 114 ? 6.919 3.505 -14.601 1.00 95.19 114 CYS A CA 1
ATOM 942 C C . CYS A 1 114 ? 6.626 2.358 -15.582 1.00 95.19 114 CYS A C 1
ATOM 944 O O . CYS A 1 114 ? 5.797 2.514 -16.480 1.00 95.19 114 CYS A O 1
ATOM 946 N N . ALA A 1 115 ? 7.296 1.212 -15.451 1.00 93.44 115 ALA A N 1
ATOM 947 C CA . ALA A 1 115 ? 7.035 0.097 -16.363 1.00 93.44 115 ALA A CA 1
ATOM 948 C C . ALA A 1 115 ? 5.623 -0.483 -16.149 1.00 93.44 115 ALA A C 1
ATOM 950 O O . ALA A 1 115 ? 5.157 -0.598 -15.016 1.00 93.44 115 ALA A O 1
ATOM 951 N N . GLU A 1 116 ? 4.959 -0.875 -17.240 1.00 92.19 116 GLU A N 1
ATOM 952 C CA . GLU A 1 116 ? 3.558 -1.332 -17.253 1.00 92.19 116 GLU A CA 1
ATOM 953 C C . GLU A 1 116 ? 3.284 -2.453 -16.245 1.00 92.19 116 GLU A C 1
ATOM 955 O O . GLU A 1 116 ? 2.343 -2.348 -15.467 1.00 92.19 116 GLU A O 1
ATOM 960 N N . GLN A 1 117 ? 4.190 -3.428 -16.140 1.00 92.75 117 GLN A N 1
ATOM 961 C CA . GLN A 1 117 ? 4.107 -4.512 -15.159 1.00 92.75 117 GLN A CA 1
ATOM 962 C C . GLN A 1 117 ? 3.901 -4.020 -13.710 1.00 92.75 117 GLN A C 1
ATOM 964 O O . GLN A 1 117 ? 3.135 -4.611 -12.963 1.00 92.75 117 GLN A O 1
ATOM 969 N N . TYR A 1 118 ? 4.526 -2.910 -13.293 1.00 94.12 118 TYR A N 1
ATOM 970 C CA . TYR A 1 118 ? 4.359 -2.374 -11.933 1.00 94.12 118 TYR A CA 1
ATOM 971 C C . TYR A 1 118 ? 3.029 -1.640 -11.747 1.00 94.12 118 TYR A C 1
ATOM 973 O O . TYR A 1 118 ? 2.539 -1.547 -10.619 1.00 94.12 118 TYR A O 1
ATOM 981 N N . ARG A 1 119 ? 2.444 -1.133 -12.840 1.00 93.75 119 ARG A N 1
ATOM 982 C CA . ARG A 1 119 ? 1.093 -0.560 -12.846 1.00 93.75 119 ARG A CA 1
ATOM 983 C C . ARG A 1 119 ? 0.035 -1.649 -12.758 1.00 93.75 119 ARG A C 1
ATOM 985 O O . ARG A 1 119 ? -0.923 -1.497 -12.013 1.00 93.75 119 ARG A O 1
ATOM 992 N N . GLU A 1 120 ? 0.220 -2.743 -13.488 1.00 91.88 120 GLU A N 1
ATOM 993 C CA . GLU A 1 120 ? -0.714 -3.875 -13.502 1.00 91.88 120 GLU A CA 1
ATOM 994 C C . GLU A 1 120 ? -0.728 -4.636 -12.170 1.00 91.88 120 GLU A C 1
ATOM 996 O O . GLU A 1 120 ? -1.778 -5.102 -11.732 1.00 91.88 120 GLU A O 1
ATOM 1001 N N . LEU A 1 121 ? 0.413 -4.693 -11.478 1.00 95.12 121 LEU A N 1
ATOM 1002 C CA . LEU A 1 121 ? 0.527 -5.312 -10.155 1.00 95.12 121 LEU A CA 1
ATOM 1003 C C . LEU A 1 121 ? -0.217 -4.551 -9.042 1.00 95.12 121 LEU A C 1
ATOM 1005 O O . LEU A 1 121 ? -0.463 -5.124 -7.980 1.00 95.12 121 LEU A O 1
ATOM 1009 N N . GLN A 1 122 ? -0.548 -3.270 -9.241 1.00 94.62 122 GLN A N 1
ATOM 1010 C CA . GLN A 1 122 ? -1.097 -2.395 -8.199 1.00 94.62 122 GLN A CA 1
ATOM 1011 C C . GLN A 1 122 ? -2.312 -1.604 -8.717 1.00 94.62 122 GLN A C 1
ATOM 1013 O O . GLN A 1 122 ? -2.145 -0.540 -9.326 1.00 94.62 122 GLN A O 1
ATOM 1018 N N . PRO A 1 123 ? -3.551 -2.075 -8.477 1.00 94.00 123 PRO A N 1
ATOM 1019 C CA . PRO A 1 123 ? -4.739 -1.336 -8.884 1.00 94.00 123 PRO A CA 1
ATOM 1020 C C . PRO A 1 123 ? -4.825 -0.010 -8.121 1.00 94.00 123 PRO A C 1
ATOM 1022 O O . PRO A 1 123 ? -4.779 0.007 -6.903 1.00 94.00 123 PRO A O 1
ATOM 1025 N N . SER A 1 124 ? -5.024 1.112 -8.815 1.00 95.62 124 SER A N 1
ATOM 1026 C CA . SER A 1 124 ? -5.105 2.432 -8.171 1.00 95.62 124 SER A CA 1
ATOM 1027 C C . SER A 1 124 ? -6.431 2.632 -7.427 1.00 95.62 124 SER A C 1
ATOM 1029 O O . SER A 1 124 ? -7.385 3.183 -7.992 1.00 95.62 124 SER A O 1
ATOM 1031 N N . LEU A 1 125 ? -6.530 2.187 -6.171 1.00 96.25 125 LEU A N 1
ATOM 1032 C CA . LEU A 1 125 ? -7.799 2.171 -5.431 1.00 96.25 125 LEU A CA 1
ATOM 1033 C C . LEU A 1 125 ? -8.245 3.558 -4.942 1.00 96.25 125 LEU A C 1
ATOM 1035 O O . LEU A 1 125 ? -9.371 3.723 -4.472 1.00 96.25 125 LEU A O 1
ATOM 1039 N N . TRP A 1 126 ? -7.392 4.575 -5.060 1.00 95.44 126 TRP A N 1
ATOM 1040 C CA . TRP A 1 126 ? -7.752 5.976 -4.804 1.00 95.44 126 TRP A CA 1
ATOM 1041 C C . TRP A 1 126 ? -8.482 6.646 -5.974 1.00 95.44 126 TRP A C 1
ATOM 1043 O O . TRP A 1 126 ? -8.954 7.775 -5.844 1.00 95.44 126 TRP A O 1
ATOM 1053 N N . LEU A 1 127 ? -8.572 5.970 -7.122 1.00 94.69 127 LEU A N 1
ATOM 1054 C CA . LEU A 1 127 ? -9.341 6.417 -8.278 1.00 94.69 127 LEU A CA 1
ATOM 1055 C C . LEU A 1 127 ? -10.701 5.725 -8.322 1.00 94.69 127 LEU A C 1
ATOM 1057 O O . LEU A 1 127 ? -10.917 4.664 -7.732 1.00 94.69 127 LEU A O 1
ATOM 1061 N N . TRP A 1 128 ? -11.633 6.308 -9.071 1.00 89.31 128 TRP A N 1
ATOM 1062 C CA . TRP A 1 128 ? -12.895 5.643 -9.376 1.00 89.31 128 TRP A CA 1
ATOM 1063 C C . TRP A 1 128 ? -12.639 4.386 -10.236 1.00 89.31 128 TRP A C 1
ATOM 1065 O O . TRP A 1 128 ? -11.847 4.480 -11.175 1.00 89.31 128 TRP A O 1
ATOM 1075 N N . PRO A 1 129 ? -13.330 3.239 -10.021 1.00 81.50 129 PRO A N 1
ATOM 1076 C CA . PRO A 1 129 ? -13.205 2.083 -10.916 1.00 81.50 129 PRO A CA 1
ATOM 1077 C C . PRO A 1 129 ? -13.383 2.383 -12.408 1.00 81.50 129 PRO A C 1
ATOM 1079 O O . PRO A 1 129 ? -12.726 1.763 -13.238 1.00 81.50 129 PRO A O 1
ATOM 1082 N N . GLY A 1 130 ? -14.231 3.355 -12.763 1.00 77.88 130 GLY A N 1
ATOM 1083 C CA . GLY A 1 130 ? -14.409 3.780 -14.156 1.00 77.88 130 GLY A CA 1
ATOM 1084 C C . GLY A 1 130 ? -13.195 4.505 -14.754 1.00 77.88 130 GLY A C 1
ATOM 1085 O O . GLY A 1 130 ? -12.975 4.420 -15.961 1.00 77.88 130 GLY A O 1
ATOM 1086 N N . ASP A 1 131 ? -12.387 5.160 -13.917 1.00 75.44 131 ASP A N 1
ATOM 1087 C CA . ASP A 1 131 ? -11.267 6.008 -14.343 1.00 75.44 131 ASP A CA 1
ATOM 1088 C C . ASP A 1 131 ? -9.958 5.223 -14.513 1.00 75.44 131 ASP A C 1
ATOM 1090 O O . ASP A 1 131 ? -9.057 5.676 -15.219 1.00 75.44 131 ASP A O 1
ATOM 1094 N N . GLN A 1 132 ? -9.854 4.015 -13.941 1.00 61.44 132 GLN A N 1
ATOM 1095 C CA . GLN A 1 132 ? -8.657 3.175 -14.078 1.00 61.44 132 GLN A CA 1
ATOM 1096 C C . GLN A 1 132 ? -8.352 2.812 -15.543 1.00 61.44 132 GLN A C 1
ATOM 1098 O O . GLN A 1 132 ? -7.190 2.754 -15.933 1.00 61.44 132 GLN A O 1
ATOM 1103 N N . ARG A 1 133 ? -9.381 2.663 -16.393 1.00 52.84 133 ARG A N 1
ATOM 1104 C CA . ARG A 1 133 ? -9.216 2.369 -17.833 1.00 52.84 133 ARG A CA 1
ATOM 1105 C C . ARG A 1 133 ? -8.589 3.510 -18.643 1.00 52.84 133 ARG A C 1
ATOM 1107 O O . ARG A 1 133 ? -8.116 3.266 -19.752 1.00 52.84 133 ARG A O 1
ATOM 1114 N N . ILE A 1 134 ? -8.599 4.742 -18.133 1.00 48.44 134 ILE A N 1
ATOM 1115 C CA . ILE A 1 134 ? -8.124 5.918 -18.877 1.00 48.44 134 ILE A CA 1
ATOM 1116 C C . ILE A 1 134 ? -6.598 6.062 -18.758 1.00 48.44 134 ILE A C 1
ATOM 1118 O O . ILE A 1 134 ? -5.955 6.533 -19.693 1.00 48.44 134 ILE A O 1
ATOM 1122 N N . LEU A 1 135 ? -5.993 5.588 -17.664 1.00 47.16 135 LEU A N 1
ATOM 1123 C CA . LEU A 1 135 ? -4.550 5.720 -17.424 1.00 47.16 135 LEU A CA 1
ATOM 1124 C C . LEU A 1 135 ? -3.697 4.659 -18.136 1.00 47.16 135 LEU A C 1
ATOM 1126 O O . LEU A 1 135 ? -2.521 4.906 -18.380 1.00 47.16 135 LEU A O 1
ATOM 1130 N N . SER A 1 136 ? -4.288 3.532 -18.540 1.00 42.34 136 SER A N 1
ATOM 1131 C CA . SER A 1 136 ? -3.610 2.498 -19.341 1.00 42.34 136 SER A CA 1
ATOM 1132 C C . SER A 1 136 ? -3.629 2.779 -20.852 1.00 42.34 136 SER A C 1
ATOM 1134 O O . SER A 1 136 ? -3.004 2.053 -21.614 1.00 42.34 136 SER A O 1
ATOM 1136 N N . SER A 1 137 ? -4.358 3.809 -21.309 1.00 33.81 137 SER A N 1
ATOM 1137 C CA . SER A 1 137 ? -4.631 4.037 -22.744 1.00 33.81 137 SER A CA 1
ATOM 1138 C C . SER A 1 137 ? -3.922 5.251 -23.358 1.00 33.81 137 SER A C 1
ATOM 1140 O O . SER A 1 137 ? -4.143 5.547 -24.530 1.00 33.81 137 SER A O 1
ATOM 1142 N N . SER A 1 138 ? -3.073 5.958 -22.613 1.00 39.25 138 SER A N 1
ATOM 1143 C CA . SER A 1 138 ? -2.301 7.079 -23.165 1.00 39.25 138 SER A CA 1
ATOM 1144 C C . SER A 1 138 ? -0.9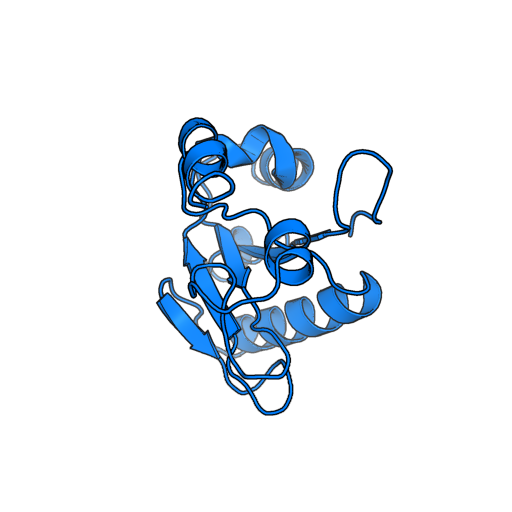79 6.570 -23.743 1.00 39.25 138 SER A C 1
ATOM 1146 O O . SER A 1 138 ? 0.054 6.621 -23.078 1.00 39.25 138 SER A O 1
ATOM 1148 N N . HIS A 1 139 ? -1.060 6.016 -24.956 1.00 38.56 139 HIS A N 1
ATOM 1149 C CA . HIS A 1 139 ? 0.061 5.883 -25.894 1.00 38.56 139 HIS A CA 1
ATOM 1150 C C . HIS A 1 139 ? 0.341 7.218 -26.594 1.00 38.56 139 HIS A C 1
ATOM 1152 O O . HIS A 1 139 ? -0.638 7.948 -26.880 1.00 38.56 139 HIS A O 1
#

Sequence (139 aa):
MIPEDDLGPGFAYTVGLWHTYRSPELAMFGLDVHFMHELLNRLGDGVATGKPVEAEQERYDLIARHPVVLKQVDLRWYREFFGQAISFYRRPPFPVLEVVWPDPDGRFPWHPDCAEQYRELQPSLWLWPGDQRILSSSH